Protein AF-A0A7G8J6P1-F1 (afdb_monomer_lite)

Secondary structure (DSSP, 8-state):
--------TT--EEEEEEEE-TTS-EEEEEEEESSHHHHHHHHHHH-HHHHH-TT-EEEEEEE-HHHHGGG-

Foldseek 3Di:
DDDDPPPPPPLFFWKWWWFQAPVRDIDTDIDGDNDQVVVLVVCLVVPVRCVVVVVRTPDIDTDGVVNVVVVD

pLDDT: mean 79.08, std 16.23, range [41.88, 93.19]

Sequence (72 aa):
MGRQVDTSMSDQKRFTVRYRDATSDHQEECFYAGDAFEARVLAMEEIRYIHDHPHAIDLIRCEDPADALRAA

Radius of gyration: 15.29 Å; chains: 1; bounding box: 43×26×39 Å

Structure (mmCIF, N/CA/C/O backbone):
data_AF-A0A7G8J6P1-F1
#
_entry.id   AF-A0A7G8J6P1-F1
#
loop_
_atom_site.group_PDB
_atom_site.id
_atom_site.type_symbol
_atom_site.label_atom_id
_atom_site.label_alt_id
_atom_site.label_comp_id
_atom_site.label_asym_id
_atom_site.label_entity_id
_atom_site.label_seq_id
_atom_site.pdbx_PDB_ins_code
_atom_site.Cartn_x
_atom_site.Cartn_y
_atom_site.Cartn_z
_atom_site.occupancy
_atom_site.B_iso_or_equiv
_atom_site.auth_seq_id
_atom_site.auth_comp_id
_atom_site.auth_asym_id
_atom_site.auth_atom_id
_atom_site.pdbx_PDB_model_num
ATOM 1 N N . MET A 1 1 ? -27.643 18.357 25.462 1.00 46.75 1 MET A N 1
ATOM 2 C CA . MET A 1 1 ? -27.922 17.413 24.358 1.00 46.75 1 MET A CA 1
ATOM 3 C C . MET A 1 1 ? -26.990 17.815 23.214 1.00 46.75 1 MET A C 1
ATOM 5 O O . MET A 1 1 ? -27.315 18.712 22.463 1.00 46.75 1 MET A O 1
ATOM 9 N N . GLY A 1 2 ? -25.716 17.434 23.204 1.00 58.12 2 GLY A N 1
ATOM 10 C CA . GLY A 1 2 ? -25.260 16.052 23.090 1.00 58.12 2 GLY A CA 1
ATOM 11 C C . GLY A 1 2 ? -25.092 15.687 21.610 1.00 58.12 2 GLY A C 1
ATOM 12 O O . GLY A 1 2 ? -25.809 14.828 21.119 1.00 58.12 2 GLY A O 1
ATOM 13 N N . ARG A 1 3 ? -24.204 16.382 20.892 1.00 52.62 3 ARG A N 1
ATOM 14 C CA . ARG A 1 3 ? -23.642 15.912 19.618 1.00 52.62 3 ARG A CA 1
ATOM 15 C C . ARG A 1 3 ? -22.146 16.157 19.665 1.00 52.62 3 ARG A C 1
ATOM 17 O O . ARG A 1 3 ? -21.640 17.162 19.182 1.00 52.62 3 ARG A O 1
ATOM 24 N N . GLN A 1 4 ? -21.473 15.247 20.357 1.00 46.59 4 GLN A N 1
ATOM 25 C CA . GLN A 1 4 ? -20.063 15.009 20.138 1.00 46.59 4 GLN A CA 1
ATOM 26 C C . GLN A 1 4 ? -19.941 14.561 18.685 1.00 46.59 4 GLN A C 1
ATOM 28 O O . GLN A 1 4 ? -20.449 13.507 18.310 1.00 46.59 4 GLN A O 1
ATOM 33 N N . VAL A 1 5 ? -19.375 15.430 17.855 1.00 54.09 5 VAL A N 1
ATOM 34 C CA . VAL A 1 5 ? -18.848 15.036 16.555 1.00 54.09 5 VAL A CA 1
ATOM 35 C C . VAL A 1 5 ? -17.663 14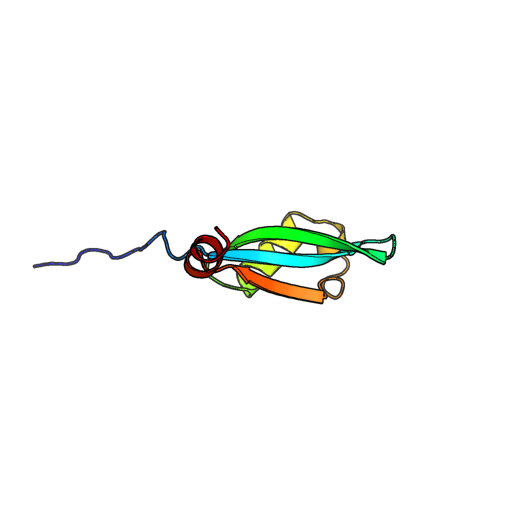.126 16.849 1.00 54.09 5 VAL A C 1
ATOM 37 O O . VAL A 1 5 ? -16.541 14.584 17.038 1.00 54.09 5 VAL A O 1
ATOM 40 N N . ASP A 1 6 ? -17.937 12.831 16.989 1.00 49.16 6 ASP A N 1
ATOM 41 C CA . ASP A 1 6 ? -16.914 11.807 16.837 1.00 49.16 6 ASP A CA 1
ATOM 42 C C . ASP A 1 6 ? -16.488 11.840 15.368 1.00 49.16 6 ASP A C 1
ATOM 44 O O . ASP A 1 6 ? -17.017 11.143 14.512 1.00 49.16 6 ASP A O 1
ATOM 48 N N . THR A 1 7 ? -15.614 12.783 15.042 1.00 51.69 7 THR A N 1
ATOM 49 C CA . THR A 1 7 ? -14.778 12.656 13.856 1.00 51.69 7 THR A CA 1
ATOM 50 C C . THR A 1 7 ? -13.451 12.204 14.419 1.00 51.69 7 THR A C 1
ATOM 52 O O . THR A 1 7 ? -12.544 13.007 14.629 1.00 51.69 7 THR A O 1
ATOM 55 N N . SER A 1 8 ? -13.401 1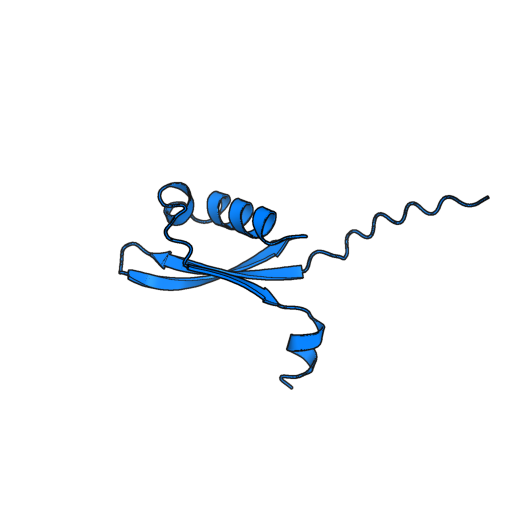0.926 14.798 1.00 51.06 8 SER A N 1
ATOM 56 C CA . SER A 1 8 ? -12.170 10.221 15.120 1.00 51.06 8 SER A CA 1
ATOM 57 C C . SER A 1 8 ? -11.216 10.337 13.926 1.00 51.06 8 SER A C 1
ATOM 59 O O . SER A 1 8 ? -11.174 9.476 13.055 1.00 51.06 8 SER A O 1
ATOM 61 N N . MET A 1 9 ? -10.424 11.414 13.880 1.00 51.47 9 MET A N 1
ATOM 62 C CA . MET A 1 9 ? -9.218 11.568 13.050 1.00 51.47 9 MET A CA 1
ATOM 63 C C . MET A 1 9 ? -8.110 10.613 13.542 1.00 51.47 9 MET A C 1
ATOM 65 O O . MET A 1 9 ? -6.961 11.005 13.718 1.00 51.47 9 MET A O 1
ATOM 69 N N . SER A 1 10 ? -8.463 9.375 13.887 1.00 54.41 10 SER A N 1
ATOM 70 C CA . SER A 1 10 ? -7.580 8.435 14.584 1.00 54.41 10 SER A CA 1
ATOM 71 C C . SER A 1 10 ? -7.725 6.988 14.116 1.00 54.41 10 SER A C 1
ATOM 73 O O . SER A 1 10 ? -7.015 6.139 14.639 1.00 54.41 10 SER A O 1
ATOM 75 N N . ASP A 1 11 ? -8.554 6.701 13.105 1.00 67.69 11 ASP A N 1
ATOM 76 C CA . ASP A 1 11 ? -8.575 5.375 12.456 1.00 67.69 11 ASP A CA 1
ATOM 77 C C . ASP A 1 11 ? -7.636 5.304 11.238 1.00 67.69 11 ASP A C 1
ATOM 79 O O . ASP A 1 11 ? -7.772 4.436 10.383 1.00 67.69 11 ASP A O 1
ATOM 83 N N . GLN A 1 12 ? -6.671 6.228 11.134 1.00 71.00 12 GLN A N 1
ATOM 84 C CA . GLN A 1 12 ? -5.603 6.086 10.149 1.00 71.00 12 GLN A CA 1
ATOM 85 C C . GLN A 1 12 ? -4.673 4.969 10.609 1.00 71.00 12 GLN A C 1
ATOM 87 O O . GLN A 1 12 ? -3.901 5.118 11.559 1.00 71.00 12 GLN A O 1
ATOM 92 N N . LYS A 1 13 ? -4.775 3.832 9.935 1.00 82.62 13 LYS A N 1
ATOM 93 C CA . LYS A 1 13 ? -3.921 2.676 10.160 1.00 82.62 13 LYS A CA 1
ATOM 94 C C . LYS A 1 13 ? -2.686 2.811 9.294 1.00 82.62 13 LYS A C 1
ATOM 96 O O . LYS A 1 13 ? -2.678 3.496 8.269 1.00 82.62 13 LYS A O 1
ATOM 101 N N . ARG A 1 14 ? -1.614 2.156 9.723 1.00 87.06 14 ARG A N 1
ATOM 102 C CA . ARG A 1 14 ? -0.415 2.066 8.907 1.00 87.06 14 ARG A CA 1
ATOM 103 C C . ARG A 1 14 ? -0.652 0.984 7.868 1.00 87.06 14 ARG A C 1
ATOM 105 O O . ARG A 1 14 ? -0.939 -0.155 8.207 1.00 87.06 14 ARG A O 1
ATOM 112 N N . PHE A 1 15 ? -0.519 1.333 6.606 1.00 91.00 15 PHE A N 1
ATOM 113 C CA . PHE A 1 15 ? -0.577 0.405 5.498 1.00 91.00 15 PHE A CA 1
ATOM 114 C C . PHE A 1 15 ? 0.805 0.291 4.871 1.00 91.00 15 PHE A C 1
ATOM 116 O O . PHE A 1 15 ? 1.396 1.287 4.472 1.00 91.00 15 PHE A O 1
ATOM 123 N N . THR A 1 16 ? 1.321 -0.925 4.770 1.00 92.56 16 THR A N 1
ATOM 124 C CA . THR A 1 16 ? 2.550 -1.227 4.043 1.00 92.56 16 THR A CA 1
ATOM 125 C C . THR A 1 16 ? 2.186 -1.674 2.636 1.00 92.56 16 THR A C 1
ATOM 127 O O . THR A 1 16 ? 1.576 -2.726 2.439 1.00 92.56 16 THR A O 1
ATOM 130 N N . VAL A 1 17 ? 2.540 -0.856 1.652 1.00 92.06 17 VAL A N 1
ATOM 131 C CA . VAL A 1 17 ? 2.350 -1.122 0.230 1.00 92.06 17 VAL A CA 1
ATOM 132 C C . VAL A 1 17 ? 3.646 -1.702 -0.317 1.00 92.06 17 VAL A C 1
ATOM 134 O O . VAL A 1 17 ? 4.677 -1.032 -0.337 1.00 92.06 17 VAL A O 1
ATOM 137 N N . ARG A 1 18 ? 3.590 -2.953 -0.774 1.00 93.19 18 ARG A N 1
ATOM 138 C CA . ARG A 1 18 ? 4.696 -3.623 -1.452 1.00 93.19 18 ARG A CA 1
ATOM 139 C C . ARG A 1 18 ? 4.510 -3.548 -2.957 1.00 93.19 18 ARG A C 1
ATOM 141 O O . ARG A 1 18 ? 3.487 -4.003 -3.472 1.00 93.19 18 ARG A O 1
ATOM 148 N N . TYR A 1 19 ? 5.512 -3.041 -3.658 1.00 92.12 19 TYR A N 1
ATOM 149 C CA . TYR A 1 19 ? 5.519 -2.926 -5.111 1.00 92.12 19 TYR A CA 1
ATOM 150 C C . TYR A 1 19 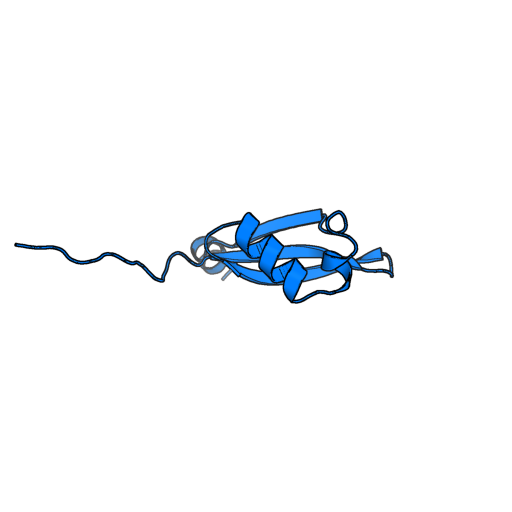? 6.846 -3.399 -5.694 1.00 92.12 19 TYR A C 1
ATOM 152 O O . TYR A 1 19 ? 7.866 -3.426 -5.008 1.00 92.12 19 TYR A O 1
ATOM 160 N N . ARG A 1 20 ? 6.834 -3.789 -6.966 1.00 90.88 20 ARG A N 1
ATOM 161 C CA . ARG A 1 20 ? 8.055 -4.032 -7.738 1.00 90.88 20 ARG A CA 1
ATOM 162 C C . ARG A 1 20 ? 8.500 -2.755 -8.425 1.00 90.88 20 ARG A C 1
ATOM 164 O O . ARG A 1 20 ? 7.666 -2.091 -9.022 1.00 90.88 20 ARG A O 1
ATOM 171 N N . ASP A 1 21 ? 9.787 -2.439 -8.370 1.00 87.25 21 ASP A N 1
ATOM 172 C CA . ASP A 1 21 ? 10.370 -1.333 -9.136 1.00 87.25 21 ASP A CA 1
ATOM 173 C C . ASP A 1 21 ? 10.809 -1.789 -10.546 1.00 87.25 21 ASP A C 1
ATOM 175 O O . ASP A 1 21 ? 10.700 -2.969 -10.902 1.00 87.25 21 ASP A O 1
ATOM 179 N N . ALA A 1 22 ? 11.340 -0.872 -11.358 1.00 84.19 22 ALA A N 1
ATOM 180 C CA . ALA A 1 22 ? 11.881 -1.147 -12.687 1.00 84.19 22 ALA A CA 1
ATOM 181 C C . ALA A 1 22 ? 13.020 -2.182 -12.663 1.00 84.19 22 ALA A C 1
ATOM 183 O O . ALA A 1 22 ? 13.244 -2.884 -13.651 1.00 84.19 22 ALA A O 1
ATOM 184 N N . THR A 1 23 ? 13.726 -2.316 -11.536 1.00 86.62 23 THR A N 1
ATOM 185 C CA . THR A 1 23 ? 14.771 -3.335 -11.341 1.00 86.62 23 THR A CA 1
ATOM 186 C C . THR A 1 23 ? 14.222 -4.715 -10.971 1.00 86.62 23 THR A C 1
ATOM 188 O O . THR A 1 23 ? 14.999 -5.651 -10.811 1.00 86.62 23 THR A O 1
ATOM 191 N N . SER A 1 24 ? 12.895 -4.876 -10.867 1.00 82.31 24 SER A N 1
ATOM 192 C CA . SER A 1 24 ? 12.227 -6.055 -10.287 1.00 82.31 24 SER A CA 1
ATOM 193 C C . SER A 1 24 ? 12.551 -6.314 -8.809 1.00 82.31 24 SER A C 1
ATOM 195 O O . SER A 1 24 ? 12.226 -7.386 -8.292 1.00 82.31 24 SER A O 1
ATOM 197 N N . ASP A 1 25 ? 13.136 -5.342 -8.110 1.00 89.19 25 ASP A N 1
ATOM 198 C CA . ASP A 1 25 ? 13.251 -5.385 -6.655 1.00 89.19 25 ASP A CA 1
ATOM 199 C C . ASP A 1 25 ? 11.908 -5.092 -5.996 1.00 89.19 25 ASP A C 1
ATOM 201 O O . ASP A 1 25 ? 11.120 -4.281 -6.486 1.00 89.19 25 ASP A O 1
ATOM 205 N N . HIS A 1 26 ? 11.664 -5.753 -4.866 1.00 88.69 26 HIS A N 1
ATOM 206 C CA . HIS A 1 26 ? 10.488 -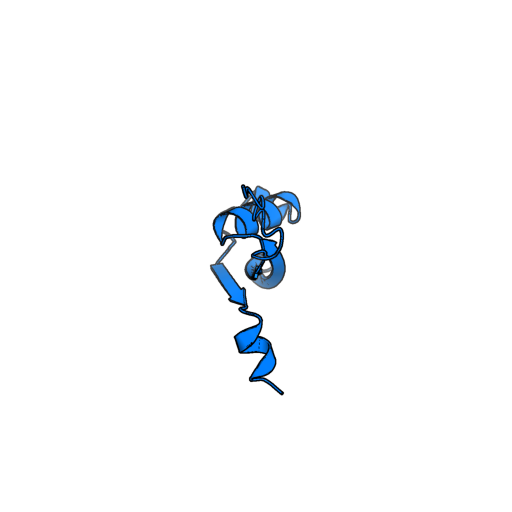5.496 -4.050 1.00 88.69 26 HIS A CA 1
ATOM 207 C C . HIS A 1 26 ? 10.800 -4.346 -3.102 1.00 88.69 26 HIS A C 1
ATOM 209 O O . HIS A 1 26 ? 11.733 -4.435 -2.307 1.00 88.69 26 HIS A O 1
ATOM 215 N N . GLN A 1 27 ? 10.000 -3.295 -3.186 1.00 90.38 27 GLN A N 1
ATOM 216 C CA . GLN A 1 27 ? 10.046 -2.146 -2.299 1.00 90.38 27 GLN A CA 1
ATOM 217 C C . GLN A 1 27 ? 8.799 -2.134 -1.427 1.00 90.38 27 GLN A C 1
ATOM 219 O O . GLN A 1 27 ? 7.719 -2.536 -1.865 1.00 90.38 27 GLN A O 1
ATOM 224 N N . GLU A 1 28 ? 8.956 -1.695 -0.185 1.00 91.75 28 GLU A N 1
ATOM 225 C CA . GLU A 1 28 ? 7.895 -1.655 0.815 1.00 91.75 28 GLU A CA 1
ATOM 226 C C . GLU A 1 28 ? 7.827 -0.256 1.406 1.00 91.75 28 GLU A C 1
ATOM 228 O O . GLU A 1 28 ? 8.736 0.165 2.112 1.00 91.75 28 GLU A O 1
ATOM 233 N N . GLU A 1 29 ? 6.728 0.441 1.143 1.00 89.94 29 GLU A N 1
ATOM 234 C CA . GLU A 1 29 ? 6.519 1.810 1.607 1.00 89.94 29 GLU A CA 1
ATOM 235 C C . GLU A 1 29 ? 5.319 1.865 2.550 1.00 89.94 29 GLU A C 1
ATOM 237 O O . GLU A 1 29 ? 4.350 1.116 2.408 1.00 89.94 29 GLU A O 1
ATOM 242 N N . CYS A 1 30 ? 5.404 2.716 3.570 1.00 89.62 30 CYS A N 1
ATOM 243 C CA . CYS A 1 30 ? 4.413 2.785 4.639 1.00 89.62 30 CYS A CA 1
ATOM 244 C C . CYS A 1 30 ? 3.599 4.070 4.546 1.00 89.62 30 CYS A C 1
ATOM 246 O O . CYS A 1 30 ? 4.141 5.159 4.702 1.00 89.62 30 CYS A O 1
ATOM 248 N N . PHE A 1 31 ? 2.288 3.927 4.413 1.00 89.69 31 PHE A N 1
ATOM 249 C CA . PHE A 1 31 ? 1.340 5.024 4.287 1.00 89.69 31 PHE A CA 1
ATOM 250 C C . PHE A 1 31 ? 0.350 5.002 5.445 1.00 89.69 31 PHE A C 1
ATOM 252 O O . PHE A 1 31 ? -0.077 3.937 5.884 1.00 89.69 31 PHE A O 1
ATOM 259 N N . TYR A 1 32 ? -0.030 6.173 5.944 1.00 87.56 32 TYR A N 1
ATOM 260 C CA . TYR A 1 32 ? -1.122 6.293 6.906 1.00 87.56 32 TYR A CA 1
ATOM 261 C C . TYR A 1 32 ? -2.404 6.592 6.141 1.00 87.56 32 TYR A C 1
ATOM 263 O O . TYR A 1 32 ? -2.491 7.607 5.457 1.00 87.56 32 TYR A O 1
ATOM 271 N N . ALA A 1 33 ? -3.372 5.689 6.236 1.00 89.25 33 ALA A N 1
ATOM 272 C CA . ALA A 1 33 ? -4.634 5.767 5.509 1.00 89.25 33 ALA A CA 1
ATOM 273 C C . ALA A 1 33 ? -5.760 5.159 6.351 1.00 89.25 33 ALA A C 1
ATOM 275 O O . ALA A 1 33 ? -5.502 4.386 7.271 1.00 89.25 33 ALA A O 1
ATOM 276 N N . GLY A 1 34 ? -7.010 5.501 6.064 1.00 85.44 34 GLY A N 1
ATOM 277 C CA . GLY A 1 34 ? -8.180 4.852 6.656 1.00 85.44 34 GLY A CA 1
ATOM 278 C C . GLY A 1 34 ? -8.444 3.470 6.058 1.00 85.44 34 GLY A C 1
ATOM 279 O O . GLY A 1 34 ? -8.969 2.583 6.731 1.00 85.44 34 GLY A O 1
ATOM 280 N N . ASP A 1 35 ? -8.043 3.253 4.806 1.00 87.19 35 ASP A N 1
ATOM 281 C CA . ASP A 1 35 ? -8.275 2.004 4.092 1.00 87.19 35 ASP A CA 1
ATOM 282 C C . ASP A 1 35 ? -7.183 1.688 3.055 1.00 87.19 35 ASP A C 1
ATOM 284 O O . ASP A 1 35 ? -6.340 2.514 2.696 1.00 87.19 35 ASP A O 1
ATOM 288 N N . ALA A 1 36 ? -7.196 0.447 2.562 1.00 88.00 36 ALA A N 1
ATOM 289 C CA . ALA A 1 36 ? -6.215 -0.032 1.592 1.00 88.00 36 ALA A CA 1
ATOM 290 C C . ALA A 1 36 ? -6.309 0.683 0.230 1.00 88.00 36 ALA A C 1
ATOM 292 O O . ALA A 1 36 ? -5.336 0.685 -0.526 1.00 88.00 36 ALA A O 1
ATOM 293 N N . PHE A 1 37 ? -7.463 1.264 -0.112 1.00 89.44 37 PHE A N 1
ATOM 294 C CA . PHE A 1 37 ? -7.631 2.004 -1.358 1.00 89.44 37 PHE A CA 1
ATOM 295 C C . PHE A 1 37 ? -6.998 3.392 -1.251 1.00 89.44 37 PHE A C 1
ATOM 297 O O . PHE A 1 37 ? -6.256 3.783 -2.148 1.00 89.44 37 PHE A O 1
ATOM 304 N N . GLU A 1 38 ? -7.206 4.099 -0.145 1.00 90.81 38 GLU A N 1
ATOM 305 C CA . GLU A 1 38 ? -6.522 5.360 0.135 1.00 90.81 38 GLU A CA 1
ATOM 306 C C . GLU A 1 38 ? -5.000 5.157 0.204 1.00 90.81 38 GLU A C 1
ATOM 308 O O . GLU A 1 38 ? -4.265 5.877 -0.468 1.00 90.81 38 GLU A O 1
ATOM 313 N N . ALA A 1 39 ? -4.515 4.102 0.874 1.00 91.56 39 ALA A N 1
ATOM 314 C CA . ALA A 1 39 ? -3.088 3.754 0.882 1.00 91.56 39 ALA A CA 1
ATOM 315 C C . ALA A 1 39 ? -2.519 3.538 -0.532 1.00 91.56 39 ALA A C 1
ATOM 317 O O . ALA A 1 39 ? -1.401 3.953 -0.835 1.00 91.56 39 ALA A O 1
ATOM 318 N N . ARG A 1 40 ? -3.298 2.908 -1.422 1.00 91.25 40 ARG A N 1
ATOM 319 C CA . ARG A 1 40 ? -2.931 2.722 -2.831 1.0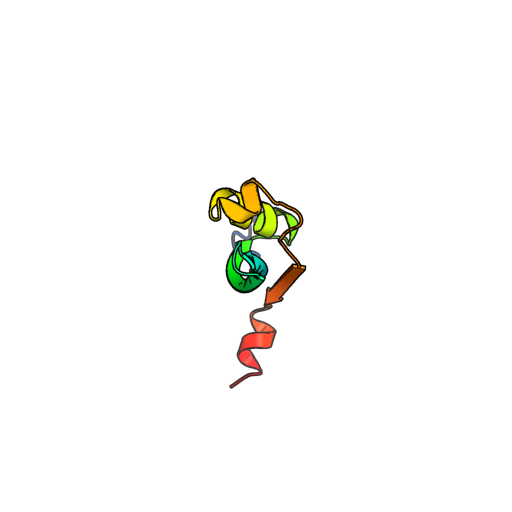0 91.25 40 ARG A CA 1
ATOM 320 C C . ARG A 1 40 ? -2.833 4.048 -3.578 1.00 91.25 40 ARG A C 1
ATOM 322 O O . ARG A 1 40 ? -1.910 4.214 -4.367 1.00 91.25 40 ARG A O 1
ATOM 329 N N . VAL A 1 41 ? -3.790 4.950 -3.374 1.00 92.12 41 VAL A N 1
ATOM 330 C CA . VAL A 1 41 ? -3.791 6.271 -4.018 1.00 92.12 41 VAL A CA 1
ATOM 331 C C . VAL A 1 41 ? -2.590 7.084 -3.542 1.00 92.12 41 VAL A C 1
ATOM 333 O O . VAL A 1 41 ? -1.854 7.590 -4.379 1.00 92.12 41 VAL A O 1
ATOM 336 N N . LEU A 1 42 ? -2.312 7.098 -2.236 1.00 91.75 42 LEU A N 1
ATOM 337 C CA . LEU A 1 42 ? -1.123 7.751 -1.682 1.00 91.75 42 LEU A CA 1
ATOM 338 C C . LEU A 1 42 ? 0.167 7.190 -2.290 1.00 91.75 42 LEU A C 1
ATOM 340 O O . LEU A 1 42 ? 1.023 7.951 -2.733 1.00 91.75 42 LEU A O 1
ATOM 344 N N . ALA A 1 43 ? 0.274 5.863 -2.404 1.00 91.69 43 ALA A N 1
ATOM 345 C CA . ALA A 1 43 ? 1.412 5.227 -3.059 1.00 91.69 43 ALA A CA 1
ATOM 346 C C . ALA A 1 43 ? 1.535 5.622 -4.543 1.00 91.69 43 ALA A C 1
ATOM 348 O O . ALA A 1 43 ? 2.644 5.790 -5.039 1.00 91.69 43 ALA A O 1
ATOM 349 N N . MET A 1 44 ? 0.420 5.804 -5.257 1.00 91.62 44 MET A N 1
ATOM 350 C CA . MET A 1 44 ? 0.419 6.304 -6.639 1.00 91.62 44 MET A CA 1
ATOM 351 C C . MET A 1 44 ? 0.826 7.772 -6.740 1.00 91.62 44 MET A C 1
ATOM 353 O O . MET A 1 44 ? 1.455 8.157 -7.719 1.00 91.62 44 MET A O 1
ATOM 357 N N . GLU A 1 45 ? 0.460 8.602 -5.769 1.00 91.75 45 GLU A N 1
ATOM 358 C CA . GLU A 1 45 ? 0.828 10.019 -5.765 1.00 91.75 45 GLU A CA 1
ATOM 359 C C . GLU A 1 45 ? 2.301 10.225 -5.393 1.00 91.75 45 GLU A C 1
ATOM 361 O O . GLU A 1 45 ? 2.974 11.080 -5.973 1.00 91.75 45 GLU A O 1
ATOM 366 N N . GLU A 1 46 ? 2.824 9.419 -4.469 1.00 89.44 46 GLU A N 1
ATOM 367 C CA . GLU A 1 46 ? 4.206 9.519 -4.001 1.00 89.44 46 GLU A CA 1
ATOM 368 C C . GLU A 1 46 ? 5.197 8.825 -4.948 1.00 89.44 46 GLU A C 1
ATOM 370 O O . GLU A 1 46 ? 6.275 9.354 -5.243 1.00 89.44 46 GLU A O 1
ATOM 375 N N . ILE A 1 47 ? 4.826 7.663 -5.496 1.00 88.19 47 ILE A N 1
ATOM 376 C CA . ILE A 1 47 ? 5.727 6.812 -6.274 1.00 88.19 47 ILE A CA 1
ATOM 377 C C . ILE A 1 47 ? 5.332 6.861 -7.749 1.00 88.19 47 ILE A C 1
ATOM 379 O O . ILE A 1 47 ? 4.410 6.184 -8.208 1.00 88.19 47 ILE A O 1
ATOM 383 N N . ARG A 1 48 ? 6.114 7.609 -8.539 1.00 88.19 48 ARG A N 1
ATOM 384 C CA . ARG A 1 48 ? 5.898 7.758 -9.994 1.00 88.19 48 ARG A CA 1
ATOM 385 C C . ARG A 1 48 ? 5.843 6.425 -10.741 1.00 88.19 48 ARG A C 1
ATOM 387 O O . ARG A 1 48 ? 5.134 6.317 -11.734 1.00 88.19 48 ARG A O 1
ATOM 394 N N . TYR A 1 49 ? 6.592 5.424 -10.279 1.00 88.25 49 TYR A N 1
ATOM 395 C CA . TYR A 1 49 ? 6.587 4.098 -10.892 1.00 88.25 49 TYR A CA 1
ATOM 396 C C . TYR A 1 49 ? 5.229 3.406 -10.732 1.00 88.25 49 TYR A C 1
ATOM 398 O O . TYR A 1 49 ? 4.692 2.863 -11.691 1.00 88.25 49 TYR A O 1
ATOM 406 N N . ILE A 1 50 ? 4.631 3.485 -9.543 1.00 89.50 50 ILE A N 1
ATOM 407 C CA . ILE A 1 50 ? 3.304 2.927 -9.268 1.00 89.50 50 ILE A CA 1
ATOM 408 C C . ILE A 1 50 ? 2.212 3.734 -9.980 1.00 89.50 50 ILE A C 1
ATOM 410 O O . ILE A 1 50 ? 1.222 3.157 -10.426 1.00 89.50 50 ILE A O 1
ATOM 414 N N . HIS A 1 51 ? 2.394 5.050 -10.119 1.00 89.31 51 HIS A N 1
ATOM 415 C CA . HIS A 1 51 ? 1.496 5.897 -10.903 1.00 89.31 51 HIS A CA 1
ATOM 416 C C . HIS A 1 51 ? 1.366 5.410 -12.357 1.00 89.31 51 HIS A C 1
ATOM 418 O O . HIS A 1 51 ? 0.256 5.294 -12.874 1.00 89.31 51 HIS A O 1
ATOM 424 N N . ASP A 1 52 ? 2.494 5.124 -13.018 1.00 89.75 52 ASP A N 1
ATOM 425 C CA . ASP A 1 52 ? 2.520 4.624 -14.402 1.00 89.75 52 ASP A CA 1
ATOM 426 C C . ASP A 1 52 ? 2.147 3.132 -14.486 1.00 89.75 52 ASP A C 1
ATOM 428 O O . ASP A 1 52 ? 1.475 2.677 -15.416 1.00 89.75 52 ASP A O 1
ATOM 432 N N . HIS A 1 53 ? 2.519 2.364 -13.460 1.00 88.69 53 HIS A N 1
ATOM 433 C CA . HIS A 1 53 ? 2.273 0.932 -13.359 1.00 88.69 53 HIS A CA 1
ATOM 434 C C . HIS A 1 53 ? 1.474 0.592 -12.094 1.00 88.69 53 HIS A C 1
ATOM 436 O O . HIS A 1 53 ? 2.014 0.026 -11.142 1.00 88.69 53 HIS A O 1
ATOM 442 N N . PRO A 1 54 ? 0.147 0.818 -12.083 1.00 84.62 54 PRO A N 1
ATOM 443 C CA . PRO A 1 54 ? -0.696 0.505 -10.927 1.00 84.62 54 PRO A CA 1
ATOM 444 C C . PRO A 1 54 ? -0.759 -0.999 -10.607 1.00 84.62 54 PRO A C 1
ATOM 446 O O . PRO A 1 54 ? -1.196 -1.376 -9.522 1.00 84.62 54 PRO A O 1
ATOM 449 N N . HIS A 1 55 ? -0.348 -1.858 -11.549 1.00 87.12 55 HIS A N 1
ATOM 450 C CA . HIS A 1 55 ? -0.208 -3.309 -11.375 1.00 87.12 55 HIS A CA 1
ATOM 451 C C . HIS A 1 55 ? 1.142 -3.726 -10.773 1.00 87.12 55 HIS A C 1
ATOM 453 O O . HIS A 1 55 ? 1.343 -4.908 -10.513 1.00 87.12 55 HIS A O 1
ATOM 459 N N . ALA A 1 56 ? 2.072 -2.788 -10.572 1.00 90.12 56 ALA A N 1
ATOM 460 C CA . ALA A 1 56 ? 3.341 -3.060 -9.906 1.00 90.12 56 ALA A CA 1
ATOM 461 C C . ALA A 1 56 ? 3.171 -3.308 -8.402 1.00 90.12 56 ALA A C 1
ATOM 463 O O . ALA A 1 56 ? 4.051 -3.899 -7.785 1.00 90.12 56 ALA A O 1
ATOM 464 N N . ILE A 1 57 ? 2.053 -2.866 -7.814 1.00 91.31 57 ILE A N 1
ATOM 465 C CA . ILE A 1 57 ? 1.704 -3.166 -6.426 1.00 91.31 57 ILE A CA 1
ATOM 466 C C . ILE A 1 57 ? 1.356 -4.649 -6.321 1.00 91.31 57 ILE A C 1
ATOM 468 O O . ILE A 1 57 ? 0.370 -5.106 -6.898 1.00 91.31 57 ILE A O 1
ATOM 472 N N . ASP A 1 58 ? 2.138 -5.384 -5.541 1.00 90.00 58 ASP A N 1
ATOM 473 C CA . ASP A 1 58 ? 1.901 -6.798 -5.267 1.00 90.00 58 ASP A CA 1
ATOM 474 C C . ASP A 1 58 ? 0.975 -6.996 -4.061 1.00 90.00 58 ASP A C 1
ATOM 476 O O . ASP A 1 58 ? 0.145 -7.905 -4.058 1.00 90.00 58 ASP A O 1
ATOM 480 N N . LEU A 1 59 ? 1.120 -6.176 -3.015 1.00 89.88 59 LEU A N 1
ATOM 481 C CA . LEU A 1 59 ? 0.417 -6.369 -1.745 1.00 89.88 59 LEU A CA 1
ATOM 482 C C . LEU A 1 59 ? 0.221 -5.042 -1.009 1.00 89.88 59 LEU A C 1
ATOM 484 O O . LEU A 1 59 ? 1.113 -4.204 -0.983 1.00 89.88 59 LEU A O 1
ATOM 488 N N . ILE A 1 60 ? -0.930 -4.888 -0.354 1.00 91.69 60 ILE A N 1
ATOM 489 C CA . ILE A 1 60 ? -1.186 -3.819 0.615 1.00 91.69 60 ILE A CA 1
ATOM 490 C C . ILE A 1 60 ? -1.549 -4.481 1.941 1.00 91.69 60 ILE A C 1
ATOM 492 O O . ILE A 1 60 ? -2.570 -5.162 2.041 1.00 91.69 60 ILE A O 1
ATOM 496 N N . ARG A 1 61 ? -0.696 -4.315 2.950 1.00 89.62 61 ARG A N 1
ATOM 497 C CA . ARG A 1 61 ? -0.869 -4.885 4.289 1.00 89.62 61 ARG A CA 1
ATOM 498 C C . ARG A 1 61 ? -1.291 -3.796 5.258 1.00 89.62 61 ARG A C 1
ATOM 500 O O . ARG A 1 61 ? -0.610 -2.791 5.364 1.00 89.62 61 ARG A O 1
ATOM 507 N N . CYS A 1 62 ? -2.378 -4.012 5.988 1.00 86.69 62 CYS A N 1
ATOM 508 C CA . CYS A 1 62 ? -2.720 -3.175 7.133 1.00 86.69 62 CYS A CA 1
ATOM 509 C C . CYS A 1 62 ? -1.914 -3.651 8.345 1.00 86.69 62 CYS A C 1
ATOM 511 O O . CYS A 1 62 ? -2.123 -4.765 8.823 1.00 86.69 62 CYS A O 1
ATOM 513 N N . GLU A 1 63 ? -1.010 -2.816 8.830 1.00 78.06 63 GLU A N 1
ATOM 514 C CA . GLU A 1 63 ? -0.335 -2.979 10.111 1.00 78.06 63 GLU A CA 1
ATOM 515 C C . GLU A 1 63 ? -1.239 -2.357 11.179 1.00 78.06 63 GLU A C 1
ATOM 517 O O . GLU A 1 63 ? -1.341 -1.134 11.318 1.00 78.06 63 GLU A O 1
ATOM 522 N N . ASP A 1 64 ? -1.961 -3.209 11.905 1.00 71.00 64 ASP A N 1
ATOM 523 C CA . ASP A 1 64 ? -2.714 -2.766 13.071 1.00 71.00 64 ASP A CA 1
ATOM 524 C C . ASP A 1 64 ? -1.724 -2.471 14.215 1.00 71.00 64 ASP A C 1
ATOM 526 O O . ASP A 1 64 ? -0.816 -3.273 14.459 1.00 71.00 64 ASP A O 1
ATOM 530 N N . PRO A 1 65 ? -1.854 -1.347 14.940 1.00 62.19 65 PRO A N 1
ATOM 531 C CA . PRO A 1 65 ? -0.961 -1.037 16.056 1.00 62.19 65 PRO A CA 1
ATOM 532 C C . PRO A 1 65 ? -0.977 -2.109 17.161 1.00 62.19 65 PRO A C 1
ATOM 534 O O . PRO A 1 65 ? -0.008 -2.213 17.916 1.00 62.19 65 PRO A O 1
ATOM 537 N N . ALA A 1 66 ? -2.022 -2.944 17.249 1.00 59.75 66 ALA A N 1
ATOM 538 C CA . ALA A 1 66 ? -2.031 -4.099 18.143 1.00 59.75 66 ALA A CA 1
ATOM 539 C C . ALA A 1 66 ? -1.045 -5.207 17.718 1.00 59.75 66 ALA A C 1
ATOM 541 O O . ALA A 1 66 ? -0.560 -5.938 18.583 1.00 59.75 66 ALA A O 1
ATOM 542 N N . ASP A 1 67 ? -0.715 -5.320 16.427 1.00 55.06 67 ASP A N 1
ATOM 543 C CA . ASP A 1 67 ? 0.257 -6.289 15.898 1.00 55.06 67 ASP A CA 1
ATOM 544 C C . ASP A 1 67 ? 1.695 -5.854 16.235 1.00 55.06 67 ASP A C 1
ATOM 546 O O . ASP A 1 67 ? 2.502 -6.655 16.709 1.00 55.06 67 ASP A O 1
ATOM 550 N N . ALA A 1 68 ? 1.981 -4.548 16.144 1.00 52.84 68 ALA A N 1
ATOM 551 C CA . ALA A 1 68 ? 3.277 -3.970 16.514 1.00 52.84 68 ALA A CA 1
ATOM 552 C C . ALA A 1 68 ? 3.601 -4.113 18.015 1.00 52.84 68 ALA A C 1
ATOM 554 O O . ALA A 1 68 ? 4.759 -4.304 18.383 1.00 52.84 68 ALA A O 1
ATOM 555 N N . LEU A 1 69 ? 2.587 -4.078 18.892 1.00 55.44 69 LEU A N 1
ATOM 556 C CA . LEU A 1 69 ? 2.764 -4.280 20.336 1.00 55.44 69 LEU A CA 1
ATOM 557 C C . LEU A 1 69 ? 3.097 -5.743 20.699 1.00 55.44 69 LEU A C 1
ATOM 559 O O . LEU A 1 69 ? 3.646 -5.995 21.769 1.00 55.44 69 LEU A O 1
ATOM 563 N N . ARG A 1 70 ? 2.788 -6.716 19.828 1.00 48.94 70 ARG A N 1
ATOM 564 C CA . ARG A 1 70 ? 3.082 -8.145 20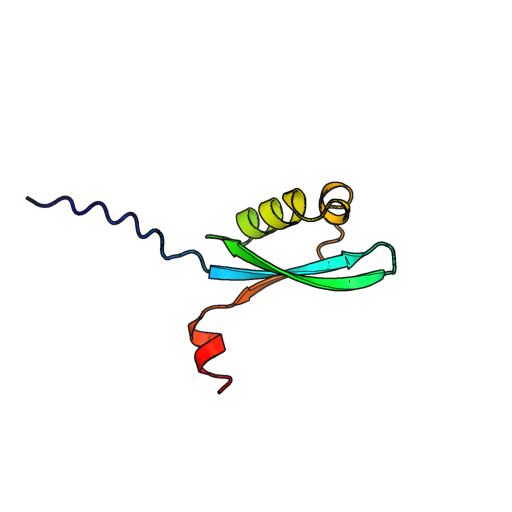.057 1.00 48.94 70 ARG A CA 1
ATOM 565 C C . ARG A 1 70 ? 4.460 -8.591 19.567 1.00 48.94 70 ARG A C 1
ATOM 567 O O . ARG A 1 70 ? 4.837 -9.726 19.848 1.00 48.94 70 ARG A O 1
ATOM 574 N N . ALA A 1 71 ? 5.191 -7.735 18.857 1.00 51.38 71 ALA A N 1
ATOM 575 C CA . ALA A 1 71 ? 6.524 -8.034 18.332 1.00 51.38 71 ALA A CA 1
ATOM 576 C C . ALA A 1 71 ? 7.682 -7.603 19.265 1.00 51.38 71 ALA A C 1
ATOM 578 O O . ALA A 1 71 ? 8.832 -7.610 18.826 1.00 51.38 71 ALA A O 1
ATOM 579 N N . ALA A 1 72 ? 7.392 -7.222 20.518 1.00 41.88 72 ALA A N 1
ATOM 580 C CA . ALA A 1 72 ? 8.371 -6.770 21.517 1.00 41.88 72 ALA A CA 1
ATOM 581 C C . ALA A 1 72 ? 8.815 -7.877 22.488 1.00 41.88 72 ALA A C 1
ATOM 583 O O . ALA A 1 72 ? 7.951 -8.680 22.914 1.00 41.88 72 ALA A O 1
#